Protein AF-A0A1G3UA99-F1 (afdb_monomer_lite)

pLDDT: mean 90.36, std 5.77, range [67.25, 96.75]

Structure (mmCIF, N/CA/C/O backbone):
data_AF-A0A1G3UA99-F1
#
_entry.id   AF-A0A1G3UA99-F1
#
loop_
_atom_site.group_PDB
_atom_site.id
_atom_site.type_symbol
_atom_site.label_atom_id
_atom_site.label_alt_id
_atom_site.label_comp_id
_atom_site.label_asym_id
_atom_site.label_entity_id
_atom_site.label_seq_id
_atom_site.pdbx_PDB_ins_code
_atom_site.Cartn_x
_atom_site.Cartn_y
_atom_site.Cartn_z
_atom_site.occupancy
_atom_site.B_iso_or_equiv
_atom_site.auth_seq_id
_atom_site.auth_comp_id
_atom_site.auth_asym_id
_atom_site.auth_atom_id
_atom_site.pdbx_PDB_model_num
ATOM 1 N N . MET A 1 1 ? 16.104 4.750 -9.215 1.00 68.69 1 MET A N 1
ATOM 2 C CA . MET A 1 1 ? 15.525 3.431 -8.853 1.00 68.69 1 MET A CA 1
ATOM 3 C C . MET A 1 1 ? 15.549 3.186 -7.345 1.00 68.69 1 MET A C 1
ATOM 5 O O 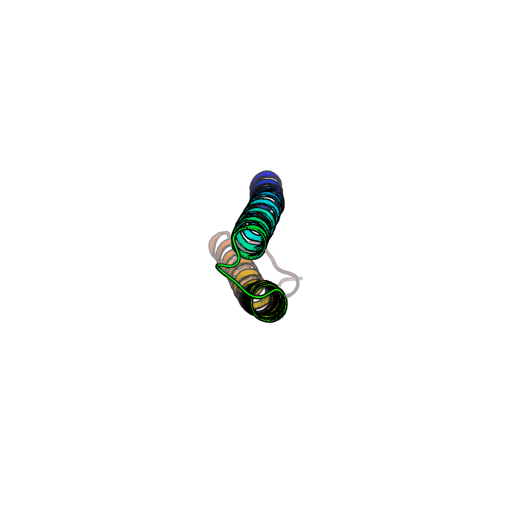. MET A 1 1 ? 14.482 2.977 -6.791 1.00 68.69 1 MET A O 1
ATOM 9 N N . LYS A 1 2 ? 16.706 3.265 -6.663 1.00 76.50 2 LYS A N 1
ATOM 10 C CA . LYS A 1 2 ? 16.792 3.095 -5.195 1.00 76.50 2 LYS A CA 1
ATOM 11 C C . LYS A 1 2 ? 15.866 4.043 -4.423 1.00 76.50 2 LYS A C 1
ATOM 13 O O . LYS A 1 2 ? 15.099 3.582 -3.591 1.00 76.50 2 LYS A O 1
ATOM 18 N N . ASP A 1 3 ? 15.856 5.324 -4.783 1.00 81.62 3 ASP A N 1
ATOM 19 C CA . ASP A 1 3 ? 15.016 6.321 -4.103 1.00 81.62 3 ASP A CA 1
ATOM 20 C C . ASP A 1 3 ? 13.519 6.085 -4.315 1.00 81.62 3 ASP A C 1
ATOM 22 O O . ASP A 1 3 ? 12.735 6.280 -3.398 1.00 81.62 3 ASP A O 1
ATOM 26 N N . LEU A 1 4 ? 13.120 5.594 -5.494 1.00 82.25 4 LEU A N 1
ATOM 27 C CA . LEU A 1 4 ? 11.727 5.241 -5.782 1.00 82.25 4 LEU A CA 1
ATOM 28 C C . LEU A 1 4 ? 11.279 4.025 -4.960 1.00 82.25 4 LEU A C 1
ATOM 30 O O . LEU A 1 4 ? 10.176 4.018 -4.426 1.00 82.25 4 LEU A O 1
ATOM 34 N N . LEU A 1 5 ? 12.150 3.020 -4.817 1.00 82.94 5 LEU A N 1
ATOM 35 C CA . LEU A 1 5 ? 11.888 1.856 -3.968 1.00 82.94 5 LEU A CA 1
ATOM 36 C C . LEU A 1 5 ? 11.799 2.251 -2.487 1.00 82.94 5 LEU A C 1
ATOM 38 O O . LEU A 1 5 ? 10.882 1.814 -1.797 1.00 82.94 5 LEU A O 1
ATOM 42 N N . TYR A 1 6 ? 12.701 3.111 -2.003 1.00 87.44 6 TYR A N 1
ATOM 43 C CA . TYR A 1 6 ? 12.645 3.622 -0.630 1.00 87.44 6 TYR A CA 1
ATOM 44 C C . TYR A 1 6 ? 11.418 4.499 -0.383 1.00 87.44 6 TYR A C 1
ATOM 46 O O . TYR A 1 6 ? 10.772 4.348 0.651 1.00 87.44 6 TYR A O 1
ATOM 54 N N . ALA A 1 7 ? 11.056 5.364 -1.331 1.00 89.75 7 ALA A N 1
ATOM 55 C CA . ALA A 1 7 ? 9.837 6.160 -1.257 1.00 89.75 7 ALA A CA 1
ATOM 56 C C . ALA A 1 7 ? 8.582 5.273 -1.252 1.00 89.75 7 ALA A C 1
ATOM 58 O O . ALA A 1 7 ? 7.670 5.524 -0.469 1.00 89.75 7 ALA A O 1
ATOM 59 N N . GLY A 1 8 ? 8.555 4.209 -2.063 1.00 86.44 8 GLY A N 1
ATOM 60 C CA . GLY A 1 8 ? 7.464 3.234 -2.084 1.00 86.44 8 GLY A CA 1
ATOM 61 C C . GLY A 1 8 ? 7.311 2.498 -0.752 1.00 86.44 8 GLY A C 1
ATOM 62 O O . GLY A 1 8 ? 6.232 2.506 -0.164 1.00 86.44 8 GLY A O 1
ATOM 63 N N . LEU A 1 9 ? 8.404 1.928 -0.232 1.00 87.12 9 LEU A N 1
ATOM 64 C CA . LEU A 1 9 ? 8.400 1.215 1.052 1.00 87.12 9 LEU A CA 1
ATOM 65 C C . LEU A 1 9 ? 8.061 2.143 2.225 1.00 87.12 9 LEU A C 1
ATOM 67 O O . LEU A 1 9 ? 7.222 1.803 3.057 1.00 87.12 9 LEU A O 1
ATOM 71 N N . GLY A 1 10 ? 8.677 3.326 2.279 1.00 90.75 10 GLY A N 1
ATOM 72 C CA . GLY A 1 10 ? 8.421 4.316 3.324 1.00 90.75 10 GLY A CA 1
ATOM 73 C C . GLY A 1 10 ? 6.989 4.851 3.278 1.00 90.75 10 GLY A C 1
ATOM 74 O O . GLY A 1 10 ? 6.323 4.921 4.308 1.00 90.75 10 GLY A O 1
ATOM 75 N N . GLY A 1 11 ? 6.483 5.164 2.083 1.00 91.38 11 GLY A N 1
ATOM 76 C CA . GLY A 1 11 ? 5.107 5.618 1.882 1.00 91.38 11 GLY A CA 1
ATOM 77 C C . GLY A 1 11 ? 4.074 4.566 2.286 1.00 91.38 11 GLY A C 1
ATOM 78 O O . GLY A 1 11 ? 3.096 4.898 2.955 1.00 91.38 11 GLY A O 1
ATOM 79 N N . MET A 1 12 ? 4.314 3.294 1.951 1.00 89.75 12 MET A N 1
ATOM 80 C CA . MET A 1 12 ? 3.441 2.186 2.347 1.00 89.75 12 MET A CA 1
ATOM 81 C C . MET A 1 12 ? 3.418 1.981 3.868 1.00 89.75 12 MET A C 1
ATOM 83 O O . MET A 1 12 ? 2.347 1.773 4.436 1.00 89.75 12 MET A O 1
ATOM 87 N N . LEU A 1 13 ? 4.572 2.092 4.534 1.00 91.12 13 LEU A N 1
ATOM 88 C CA . LEU A 1 13 ? 4.677 2.038 5.997 1.00 91.12 13 LEU A CA 1
ATOM 89 C C . LEU A 1 13 ? 3.861 3.150 6.666 1.00 91.12 13 LEU A C 1
ATOM 91 O O . LEU A 1 13 ? 3.008 2.861 7.503 1.00 91.12 13 LEU A O 1
ATOM 95 N N . VAL A 1 14 ? 4.046 4.400 6.234 1.00 95.00 14 VAL A N 1
ATOM 96 C CA . VAL A 1 14 ? 3.300 5.554 6.769 1.00 95.00 14 VAL A CA 1
ATOM 97 C C . VAL A 1 14 ? 1.795 5.412 6.528 1.00 95.00 14 VAL A C 1
ATOM 99 O O . VAL A 1 14 ? 0.986 5.761 7.391 1.00 95.00 14 VAL A O 1
ATOM 102 N N . LEU A 1 15 ? 1.397 4.905 5.358 1.00 93.25 15 LEU A N 1
ATOM 103 C CA . LEU A 1 15 ? -0.007 4.651 5.051 1.00 93.25 15 LEU A CA 1
ATOM 104 C C . LEU A 1 15 ? -0.594 3.596 5.994 1.00 93.25 15 LEU A C 1
ATOM 106 O O . LEU A 1 15 ? -1.660 3.828 6.563 1.00 93.25 15 LEU A O 1
ATOM 110 N N . LYS A 1 16 ? 0.108 2.474 6.193 1.00 91.56 16 LYS A N 1
ATOM 111 C CA . LYS A 1 16 ? -0.314 1.403 7.102 1.00 91.56 16 LYS A CA 1
ATOM 112 C C . LYS A 1 16 ? -0.539 1.935 8.518 1.00 91.56 16 LYS A C 1
ATOM 114 O O . LYS A 1 16 ? -1.617 1.734 9.069 1.00 91.56 16 LYS A O 1
ATOM 119 N N . GLU A 1 17 ? 0.428 2.675 9.060 1.00 93.44 17 GLU A N 1
ATOM 120 C CA . GLU A 1 17 ? 0.328 3.278 10.395 1.00 93.44 17 GLU A CA 1
ATOM 121 C C . GLU A 1 17 ? -0.885 4.213 10.519 1.00 93.44 17 GLU A C 1
ATOM 123 O O . GLU A 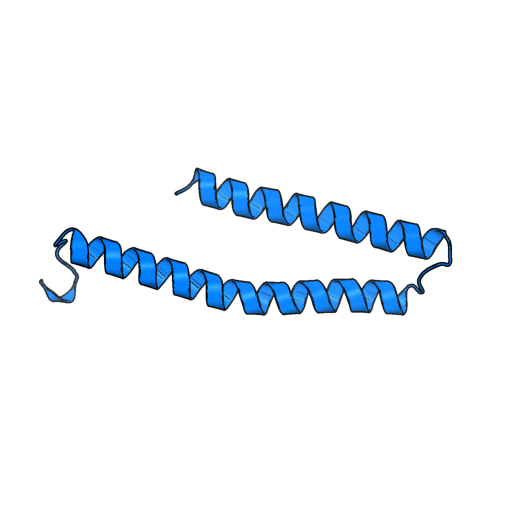1 17 ? -1.624 4.155 11.503 1.00 93.44 17 GLU A O 1
ATOM 128 N N . LYS A 1 18 ? -1.135 5.059 9.509 1.00 96.12 18 LYS A N 1
ATOM 129 C CA . LYS A 1 18 ? -2.289 5.974 9.499 1.00 96.12 18 LYS A CA 1
ATOM 130 C C . LYS A 1 18 ? -3.624 5.236 9.462 1.00 96.12 18 LYS A C 1
ATOM 132 O O . LYS A 1 18 ? -4.553 5.647 10.156 1.00 96.12 18 LYS A O 1
ATOM 137 N N . VAL A 1 19 ? -3.733 4.185 8.651 1.00 95.38 19 VAL A N 1
ATOM 138 C CA . VAL A 1 19 ? -4.967 3.399 8.540 1.00 95.38 19 VAL A CA 1
ATOM 139 C C . VAL A 1 19 ? -5.247 2.664 9.849 1.00 95.38 19 VAL A C 1
ATOM 141 O O . VAL A 1 19 ? -6.353 2.778 10.373 1.00 95.38 19 VAL A O 1
ATOM 144 N N . GLU A 1 20 ? -4.252 1.976 10.417 1.00 94.12 20 GLU A N 1
ATOM 145 C CA . GLU A 1 20 ? -4.394 1.277 11.704 1.00 94.12 20 GLU A CA 1
ATOM 146 C C . GLU A 1 20 ? -4.796 2.244 12.830 1.00 94.12 20 GLU A C 1
ATOM 148 O O . GLU A 1 20 ? -5.696 1.945 13.620 1.00 94.12 20 GLU A O 1
ATOM 153 N N . ALA A 1 21 ? -4.195 3.438 12.874 1.00 96.62 21 ALA A N 1
ATOM 154 C CA . ALA A 1 21 ? -4.531 4.458 13.863 1.00 96.62 21 ALA A CA 1
ATOM 155 C C . ALA A 1 21 ? -5.977 4.968 13.730 1.00 96.62 21 ALA A C 1
ATOM 157 O O . ALA A 1 21 ? -6.668 5.129 14.740 1.00 96.62 21 ALA A O 1
ATOM 158 N N . GLU A 1 22 ? -6.457 5.223 12.509 1.00 96.25 22 GLU A N 1
ATOM 159 C CA . GLU A 1 22 ? -7.818 5.731 12.308 1.00 96.25 22 GLU A CA 1
ATOM 160 C C . GLU A 1 22 ? -8.870 4.641 12.569 1.00 96.25 22 GLU A C 1
ATOM 162 O O . GLU A 1 22 ? -9.889 4.933 13.193 1.00 96.25 22 GLU A O 1
ATOM 167 N N . VAL A 1 23 ? -8.601 3.382 12.197 1.00 96.12 23 VAL A N 1
ATOM 168 C CA . VAL A 1 23 ? -9.455 2.227 12.542 1.00 96.12 23 VAL A CA 1
ATOM 169 C C . VAL A 1 23 ? -9.584 2.096 14.057 1.00 96.12 23 VAL A C 1
ATOM 171 O O . VAL A 1 23 ? -10.698 2.119 14.581 1.00 96.12 23 VAL A O 1
ATOM 174 N N . LYS A 1 24 ? -8.461 2.093 14.782 1.00 95.31 24 LYS A N 1
ATOM 175 C CA . LYS A 1 24 ? -8.457 2.021 16.249 1.00 95.31 24 LYS A CA 1
ATOM 176 C C . LYS A 1 24 ? -9.242 3.168 16.893 1.00 95.31 24 LYS A C 1
ATOM 178 O O . LYS A 1 24 ? -10.010 2.966 17.828 1.00 95.31 24 LYS A O 1
ATOM 183 N N . LYS A 1 25 ? -9.106 4.384 16.370 1.00 96.75 25 LYS A N 1
ATOM 184 C CA . LYS A 1 25 ? -9.851 5.559 16.846 1.00 96.75 25 LYS A CA 1
ATOM 185 C C . LYS A 1 25 ? -11.358 5.445 16.590 1.00 96.75 25 LYS A C 1
ATOM 187 O O . LYS A 1 25 ? -12.147 6.014 17.346 1.00 96.75 25 LYS A O 1
ATOM 192 N N . LEU A 1 26 ? -11.781 4.763 15.526 1.00 96.19 26 LEU A N 1
ATOM 193 C CA . LEU A 1 26 ? -13.195 4.473 15.274 1.00 96.19 26 LEU A CA 1
ATOM 194 C C . LEU A 1 26 ? -13.727 3.398 16.228 1.00 96.19 26 LEU A C 1
ATOM 196 O O . LEU A 1 26 ? -14.848 3.551 16.718 1.00 96.19 26 LEU A O 1
ATOM 200 N N . GLU A 1 27 ? -12.916 2.389 16.552 1.00 94.62 27 GLU A N 1
ATOM 201 C CA . GLU A 1 27 ? -13.235 1.382 17.573 1.00 94.62 27 GLU A CA 1
ATOM 202 C C . GLU A 1 27 ? -13.395 2.006 18.963 1.00 94.62 27 GLU A C 1
ATOM 204 O O . GLU A 1 27 ? -14.402 1.786 19.633 1.00 94.62 27 GLU A O 1
ATOM 209 N N . GLU A 1 28 ? -12.451 2.854 19.382 1.00 95.19 28 GLU A N 1
ATOM 210 C CA . GLU A 1 28 ? -12.498 3.556 20.674 1.00 95.19 28 GLU A CA 1
ATOM 211 C C . GLU A 1 28 ? -13.726 4.466 20.802 1.00 95.19 28 GLU A C 1
ATOM 213 O O . GLU A 1 28 ? -14.275 4.642 21.888 1.00 95.19 28 GLU A O 1
ATOM 218 N N . LYS A 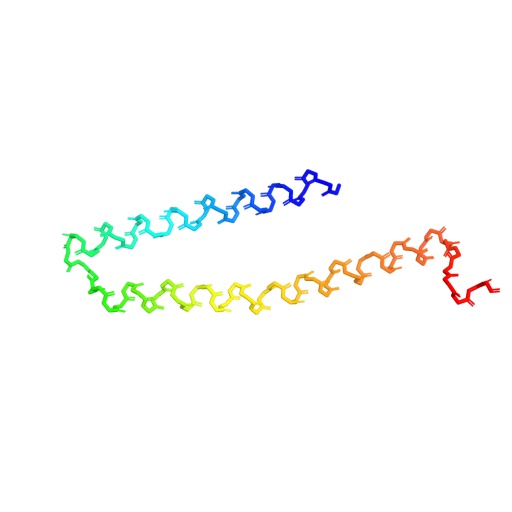1 29 ? -14.196 5.026 19.682 1.00 96.31 29 LYS A N 1
ATOM 219 C CA . LYS A 1 29 ? -15.420 5.837 19.626 1.00 96.31 29 LYS A CA 1
ATOM 220 C C . LYS A 1 29 ? -16.700 5.001 19.545 1.00 96.31 29 LYS A C 1
ATOM 222 O O . LYS A 1 29 ? -17.777 5.588 19.437 1.00 96.31 29 LYS A O 1
ATOM 227 N N . GLY A 1 30 ? -16.598 3.671 19.533 1.00 94.31 30 GLY A N 1
ATOM 228 C CA . GLY A 1 30 ? -17.727 2.756 19.360 1.00 94.31 30 GLY A CA 1
ATOM 229 C C . GLY A 1 30 ? -18.404 2.860 17.990 1.00 94.31 30 GLY A C 1
ATOM 230 O O . GLY A 1 30 ? -19.541 2.426 17.837 1.00 94.31 30 GLY A O 1
ATOM 231 N N . LYS A 1 31 ? -17.738 3.472 17.001 1.00 94.44 31 LYS A N 1
ATOM 232 C CA . LYS A 1 31 ? -18.257 3.637 15.631 1.00 94.44 31 LYS A CA 1
ATOM 233 C C . LYS A 1 31 ? -17.954 2.441 14.735 1.00 94.44 31 LYS A C 1
ATOM 235 O O . LYS A 1 31 ? -18.508 2.353 13.645 1.00 94.44 31 LYS A O 1
ATOM 240 N N . LEU A 1 32 ? -17.058 1.569 15.181 1.00 95.06 32 LEU A N 1
ATOM 241 C CA . LEU A 1 32 ? -16.632 0.362 14.494 1.00 95.06 32 LEU A CA 1
ATOM 242 C C . LEU A 1 32 ? -16.446 -0.738 15.540 1.00 95.06 32 LEU A C 1
ATOM 244 O O . LEU A 1 32 ? -15.960 -0.464 16.639 1.00 95.06 32 LEU A O 1
ATOM 248 N N . SER A 1 33 ? -16.853 -1.966 15.229 1.00 95.94 33 SER A N 1
ATOM 249 C CA . SER A 1 33 ? -16.525 -3.103 16.087 1.00 95.94 33 SER A CA 1
ATOM 250 C C . SER A 1 33 ? -15.067 -3.518 15.863 1.00 95.94 33 SER A C 1
ATOM 252 O O . SER A 1 33 ? -14.525 -3.314 14.778 1.00 95.94 33 SER A O 1
ATOM 254 N N . ARG A 1 34 ? -14.430 -4.136 16.866 1.00 93.25 34 ARG A N 1
ATOM 255 C CA . ARG A 1 34 ? -13.076 -4.698 16.694 1.00 93.25 34 ARG A CA 1
ATOM 256 C C . ARG A 1 34 ? -13.011 -5.718 15.560 1.00 93.25 34 ARG A C 1
ATOM 258 O O . ARG A 1 34 ? -12.052 -5.733 14.804 1.00 93.25 34 ARG A O 1
ATOM 265 N N . GLU A 1 35 ? -14.042 -6.551 15.426 1.00 95.69 35 GLU A N 1
ATOM 266 C CA . GLU A 1 35 ? -14.080 -7.581 14.387 1.00 95.69 35 GLU A CA 1
ATOM 267 C C . GLU A 1 35 ? -14.135 -6.965 12.981 1.00 95.69 35 GLU A C 1
ATOM 269 O O . GLU A 1 35 ? -13.437 -7.417 12.073 1.00 95.69 35 GLU A O 1
ATOM 274 N N . ASP A 1 36 ? -14.925 -5.903 12.804 1.00 94.81 36 ASP A N 1
ATOM 275 C CA . ASP A 1 36 ? -15.019 -5.195 11.525 1.00 94.81 36 ASP A CA 1
ATOM 276 C C . ASP A 1 36 ? -13.732 -4.421 11.212 1.00 94.81 36 ASP A C 1
ATOM 278 O O . ASP A 1 36 ? -13.301 -4.389 10.059 1.00 94.81 36 ASP A O 1
ATOM 282 N N . GLY A 1 37 ? -13.088 -3.834 12.228 1.00 94.56 37 GLY A N 1
ATOM 283 C CA . GLY A 1 37 ? -11.783 -3.185 12.096 1.00 94.56 37 GLY A CA 1
ATOM 284 C C . GLY A 1 37 ? -10.691 -4.156 11.651 1.00 94.56 37 GLY A C 1
ATOM 285 O O . GLY A 1 37 ? -9.994 -3.896 10.667 1.00 94.56 37 GLY A O 1
ATOM 286 N N . GLU A 1 38 ? -10.591 -5.314 12.302 1.00 94.19 38 GLU A N 1
ATOM 287 C CA . GLU A 1 38 ? -9.649 -6.372 11.926 1.00 94.19 38 GLU A CA 1
ATOM 288 C C . GLU A 1 38 ? -9.913 -6.907 10.511 1.00 94.19 38 GLU A C 1
ATOM 290 O O . GLU A 1 38 ? -8.970 -7.066 9.727 1.00 94.19 38 GLU A O 1
ATOM 295 N N . LYS A 1 39 ? -11.183 -7.133 10.144 1.00 96.31 39 LYS A N 1
ATOM 296 C CA . LYS A 1 39 ? -11.561 -7.531 8.777 1.00 96.31 39 LYS A CA 1
ATOM 297 C C . LYS A 1 39 ? -11.155 -6.482 7.750 1.00 96.31 39 LYS A C 1
ATOM 299 O O . LYS A 1 39 ? -10.550 -6.841 6.744 1.00 96.31 39 LYS A O 1
ATOM 304 N N . PHE A 1 40 ? -11.421 -5.206 8.016 1.00 94.75 40 PHE A N 1
ATOM 305 C CA . PHE A 1 40 ? -11.068 -4.118 7.107 1.00 94.75 40 PHE A CA 1
ATOM 306 C C . PHE A 1 40 ? -9.555 -4.038 6.859 1.00 94.75 40 PHE A C 1
ATOM 308 O O . PHE A 1 40 ? -9.117 -3.959 5.710 1.00 94.75 40 PHE A O 1
ATOM 315 N N . ILE A 1 41 ? -8.741 -4.117 7.919 1.00 93.62 41 ILE A N 1
ATOM 316 C CA . ILE A 1 41 ? -7.276 -4.133 7.790 1.00 93.62 41 ILE A CA 1
ATOM 317 C C . ILE A 1 41 ? -6.810 -5.350 6.989 1.00 93.62 41 ILE A C 1
ATOM 319 O O . ILE A 1 41 ? -5.941 -5.223 6.124 1.00 93.62 41 ILE A O 1
ATOM 323 N N . LYS A 1 42 ? -7.391 -6.523 7.250 1.00 94.69 42 LYS A N 1
ATOM 324 C CA . LYS A 1 42 ? -7.038 -7.756 6.547 1.00 94.69 42 LYS A CA 1
ATOM 325 C C . LYS A 1 42 ? -7.376 -7.685 5.057 1.00 94.69 42 LYS A C 1
ATOM 327 O O . LYS A 1 42 ? -6.517 -7.983 4.233 1.00 94.69 42 LYS A O 1
ATOM 332 N N . GLU A 1 43 ? -8.574 -7.225 4.704 1.00 94.81 43 GLU A N 1
ATOM 333 C CA . GLU A 1 43 ? -8.972 -7.028 3.305 1.00 94.81 43 GLU A CA 1
ATOM 334 C C . GLU A 1 43 ? -8.060 -6.032 2.583 1.00 94.81 43 GLU A C 1
ATOM 336 O O . GLU A 1 43 ? -7.699 -6.246 1.425 1.00 94.81 43 GLU A O 1
ATOM 341 N N . LEU A 1 44 ? -7.652 -4.956 3.262 1.00 93.25 44 LEU A N 1
ATOM 342 C CA . LEU A 1 44 ? -6.722 -3.983 2.697 1.00 93.25 44 LEU A CA 1
ATOM 343 C C . LEU A 1 44 ? -5.342 -4.605 2.435 1.00 93.25 44 LEU A C 1
ATOM 345 O O . LEU A 1 44 ? -4.744 -4.352 1.389 1.00 93.25 44 LEU A O 1
ATOM 349 N N . GLN A 1 45 ? -4.843 -5.434 3.356 1.00 91.12 45 GLN A N 1
ATOM 350 C CA . GLN A 1 45 ? -3.583 -6.159 3.178 1.00 91.12 45 GLN A CA 1
ATOM 351 C C . GLN A 1 45 ? -3.657 -7.163 2.028 1.00 91.12 45 GLN A C 1
ATOM 353 O O . GLN A 1 45 ? -2.714 -7.250 1.243 1.00 91.12 45 GLN A O 1
ATOM 358 N N . ASP A 1 46 ? -4.752 -7.911 1.915 1.00 93.62 46 ASP A N 1
ATOM 359 C CA . ASP A 1 46 ? -4.906 -8.919 0.867 1.00 93.62 46 ASP A CA 1
ATOM 360 C C . ASP A 1 46 ? -5.015 -8.268 -0.521 1.00 93.62 46 ASP A C 1
ATOM 362 O O . ASP A 1 46 ? -4.280 -8.663 -1.427 1.00 93.62 46 ASP A O 1
ATOM 366 N N . LYS A 1 47 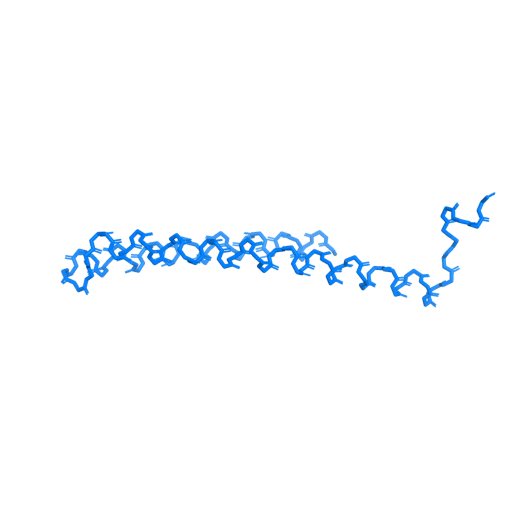? -5.774 -7.171 -0.658 1.00 91.19 47 LYS A N 1
ATOM 367 C CA . LYS A 1 47 ? -5.765 -6.345 -1.883 1.00 91.19 47 LYS A CA 1
ATOM 368 C C . LYS A 1 47 ? -4.380 -5.780 -2.200 1.00 91.19 47 LYS A C 1
ATOM 370 O O . LYS A 1 47 ? -3.987 -5.713 -3.361 1.00 91.19 47 LYS A O 1
ATOM 375 N N . GLY A 1 48 ? -3.630 -5.378 -1.173 1.00 89.44 48 GLY A N 1
ATOM 376 C CA . GLY A 1 48 ? -2.254 -4.908 -1.330 1.00 89.44 48 GLY A CA 1
ATOM 377 C C . GLY A 1 48 ? -1.331 -5.973 -1.929 1.00 89.44 48 GLY A C 1
ATOM 378 O O . GLY A 1 48 ? -0.560 -5.661 -2.833 1.00 89.44 48 GLY A O 1
ATOM 379 N N . LYS A 1 49 ? -1.442 -7.230 -1.480 1.00 89.31 49 LYS A N 1
ATOM 380 C CA . LYS A 1 49 ? -0.660 -8.360 -2.019 1.00 89.31 49 LYS A CA 1
ATOM 381 C C . LYS A 1 49 ? -1.017 -8.674 -3.471 1.00 89.31 49 LYS A C 1
ATOM 383 O O . LYS A 1 49 ? -0.125 -8.958 -4.264 1.00 89.31 49 LYS A O 1
ATOM 388 N N . GLU A 1 50 ? -2.300 -8.617 -3.827 1.00 90.94 50 GLU A N 1
ATOM 389 C CA . GLU A 1 50 ? -2.738 -8.798 -5.219 1.00 90.94 50 GLU A CA 1
ATOM 390 C C . GLU A 1 50 ? -2.142 -7.713 -6.129 1.00 90.94 50 GLU A C 1
ATOM 392 O O . GLU A 1 50 ? -1.580 -8.020 -7.182 1.00 90.94 50 GLU A O 1
ATOM 397 N N . GLY A 1 51 ? -2.182 -6.454 -5.680 1.00 88.00 51 GLY A N 1
ATOM 398 C CA . GLY A 1 51 ? -1.579 -5.332 -6.399 1.00 88.00 51 GLY A CA 1
ATOM 399 C C . GLY A 1 51 ? -0.050 -5.411 -6.501 1.00 88.00 51 GLY A C 1
ATOM 400 O O . GLY A 1 51 ? 0.514 -4.965 -7.499 1.00 88.00 51 GLY A O 1
ATOM 401 N N . GLU A 1 52 ? 0.637 -5.997 -5.514 1.00 87.12 52 GLU A N 1
ATOM 402 C CA . GLU A 1 52 ? 2.097 -6.168 -5.530 1.00 87.12 52 GLU A CA 1
ATOM 403 C C . GLU A 1 52 ? 2.565 -7.046 -6.701 1.00 87.12 52 GLU A C 1
ATOM 405 O O . GLU A 1 52 ? 3.525 -6.694 -7.393 1.00 87.12 52 GLU A O 1
ATOM 410 N N . GLU A 1 53 ? 1.886 -8.166 -6.960 1.00 88.88 53 GLU A N 1
ATOM 411 C CA . GLU A 1 53 ? 2.238 -9.060 -8.071 1.00 88.88 53 GLU A CA 1
ATOM 412 C C . GLU A 1 53 ? 2.013 -8.392 -9.436 1.00 88.88 53 GLU A C 1
ATOM 414 O O . GLU A 1 53 ? 2.861 -8.501 -10.330 1.00 88.88 53 GLU A O 1
ATOM 419 N N . GLU A 1 54 ? 0.925 -7.630 -9.591 1.00 90.81 54 GLU A N 1
ATOM 420 C CA . GLU A 1 54 ? 0.674 -6.852 -10.808 1.00 90.81 54 GLU A CA 1
ATOM 421 C C . GLU A 1 54 ? 1.734 -5.760 -11.006 1.00 90.81 54 GLU A C 1
ATOM 423 O O . GLU A 1 54 ? 2.330 -5.650 -12.081 1.00 90.81 54 GLU A O 1
ATOM 428 N N . PHE A 1 55 ? 2.044 -5.003 -9.954 1.00 87.50 55 PHE A N 1
ATOM 429 C CA . PHE A 1 55 ? 3.060 -3.954 -9.984 1.00 87.50 55 PHE A CA 1
ATOM 430 C C . PHE A 1 55 ? 4.446 -4.509 -10.339 1.00 87.50 55 PHE A C 1
ATOM 432 O O . PHE A 1 55 ? 5.175 -3.947 -11.161 1.00 87.50 55 PHE A O 1
ATOM 439 N N . LYS A 1 56 ? 4.807 -5.668 -9.781 1.00 88.62 56 LYS A N 1
ATOM 440 C CA . LYS A 1 56 ? 6.053 -6.372 -10.100 1.00 88.62 56 LYS A CA 1
ATOM 441 C C . LYS A 1 56 ? 6.109 -6.810 -11.560 1.00 88.62 56 LYS A C 1
ATOM 443 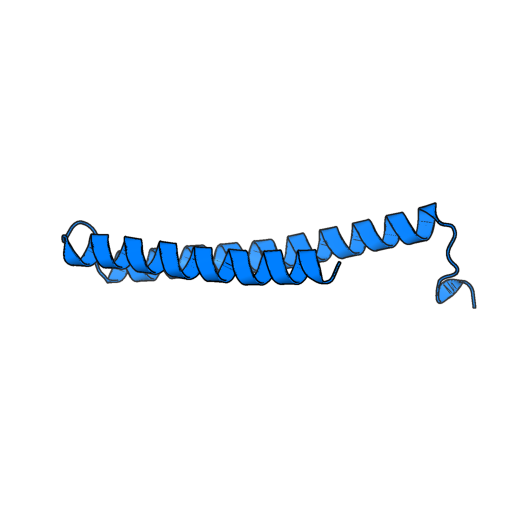O O . LYS A 1 56 ? 7.186 -6.763 -12.161 1.00 88.62 56 LYS A O 1
ATOM 448 N N . LYS A 1 57 ? 4.982 -7.239 -12.137 1.00 93.31 57 LYS A N 1
ATOM 449 C CA . LYS A 1 57 ? 4.886 -7.549 -13.567 1.00 93.31 57 LYS A CA 1
ATOM 450 C C . LYS A 1 57 ? 5.098 -6.290 -14.410 1.00 93.31 57 LYS A C 1
ATOM 452 O O . LYS A 1 57 ? 5.964 -6.307 -15.277 1.00 93.31 57 LYS A O 1
ATOM 457 N N . GLN A 1 58 ? 4.413 -5.194 -14.087 1.00 91.19 58 GLN A N 1
ATOM 458 C CA . GLN A 1 58 ? 4.563 -3.915 -14.790 1.00 91.19 58 GLN A CA 1
ATOM 459 C C . GLN A 1 58 ? 6.009 -3.398 -14.761 1.00 91.19 58 GLN A C 1
ATOM 461 O O . GLN A 1 58 ? 6.532 -2.991 -15.794 1.00 91.19 58 GLN A O 1
ATOM 466 N N . ILE A 1 59 ? 6.699 -3.481 -13.615 1.00 89.88 59 ILE A N 1
ATOM 467 C CA . ILE A 1 59 ? 8.123 -3.114 -13.525 1.00 89.88 59 ILE A CA 1
ATOM 468 C C . ILE A 1 59 ? 8.982 -3.986 -14.444 1.00 89.88 59 ILE A C 1
ATOM 470 O O . ILE A 1 59 ? 9.877 -3.475 -15.114 1.00 89.88 59 ILE A O 1
ATOM 474 N N . LYS A 1 60 ? 8.755 -5.306 -14.460 1.00 90.69 60 LYS A N 1
ATOM 475 C CA . LYS A 1 60 ? 9.520 -6.218 -15.322 1.00 90.69 60 LYS A CA 1
ATOM 476 C C . LYS A 1 60 ? 9.304 -5.912 -16.798 1.00 90.69 60 LYS A C 1
ATOM 478 O O . LYS A 1 60 ? 10.272 -5.952 -17.550 1.00 90.69 60 LYS A O 1
ATOM 483 N N . ASP A 1 61 ? 8.067 -5.638 -17.189 1.00 94.31 61 ASP A N 1
ATOM 484 C CA . ASP A 1 61 ? 7.719 -5.340 -18.575 1.00 94.31 61 ASP A CA 1
ATOM 485 C C . ASP A 1 61 ? 8.332 -3.996 -19.000 1.00 94.31 61 ASP A C 1
ATOM 487 O O . ASP A 1 61 ? 9.046 -3.959 -19.997 1.00 94.31 61 ASP A O 1
ATOM 491 N N . ALA A 1 62 ? 8.236 -2.954 -18.167 1.00 90.44 62 ALA A N 1
ATOM 492 C CA . ALA A 1 62 ? 8.896 -1.668 -18.417 1.00 90.44 62 ALA A CA 1
ATOM 493 C C . ALA A 1 62 ? 10.429 -1.786 -18.528 1.00 90.44 62 ALA A C 1
ATOM 495 O O . ALA A 1 62 ? 11.060 -1.103 -19.332 1.00 90.44 62 ALA A O 1
ATOM 496 N N . LEU A 1 63 ? 11.057 -2.658 -17.728 1.00 90.31 63 LEU A N 1
ATOM 497 C CA . LEU A 1 63 ? 12.496 -2.918 -17.834 1.00 90.31 63 LEU A CA 1
ATOM 498 C C . LEU A 1 63 ? 12.862 -3.642 -19.132 1.00 90.31 63 LEU A C 1
ATOM 500 O O . LEU A 1 63 ? 13.910 -3.343 -19.698 1.00 90.31 63 LEU A O 1
ATOM 504 N N . LYS A 1 64 ? 12.037 -4.590 -19.589 1.00 89.88 64 LYS A N 1
ATOM 505 C CA . LYS A 1 64 ? 12.248 -5.267 -20.877 1.00 89.88 64 LYS A CA 1
ATOM 506 C C . LYS A 1 64 ? 12.112 -4.294 -22.039 1.00 89.88 64 LYS A C 1
ATOM 508 O O . LYS A 1 64 ? 13.017 -4.241 -22.858 1.00 89.88 64 LYS A O 1
ATOM 513 N N . GLU A 1 65 ? 11.051 -3.490 -22.054 1.00 91.75 65 GLU A N 1
ATOM 514 C CA . GLU A 1 65 ? 10.847 -2.463 -23.082 1.00 91.75 65 GLU A CA 1
ATOM 515 C C . GLU A 1 65 ? 12.041 -1.507 -23.145 1.00 91.75 65 GLU A C 1
ATOM 517 O O . GLU A 1 65 ? 12.594 -1.285 -24.216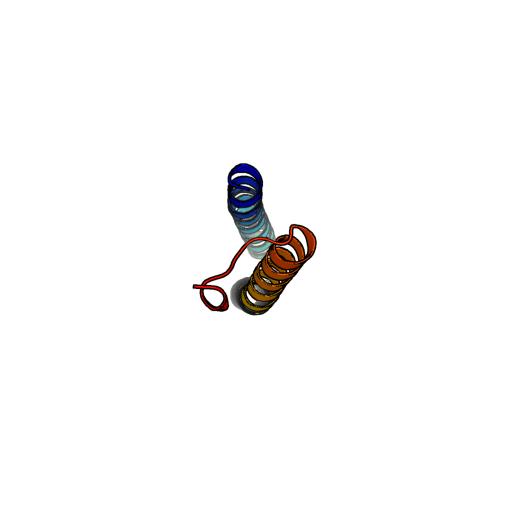 1.00 91.75 65 GLU A O 1
ATOM 522 N N . ALA A 1 66 ? 12.528 -1.031 -21.996 1.00 91.00 66 ALA A N 1
ATOM 523 C CA . ALA A 1 66 ? 13.710 -0.175 -21.956 1.00 91.00 66 ALA A CA 1
ATOM 524 C C . ALA A 1 66 ? 14.983 -0.869 -22.483 1.00 91.00 66 ALA A C 1
ATOM 526 O O . ALA A 1 66 ? 15.810 -0.225 -23.123 1.00 91.00 66 ALA A O 1
ATOM 527 N N . ILE A 1 67 ? 15.174 -2.164 -22.205 1.00 90.38 67 ILE A N 1
ATOM 528 C CA . ILE A 1 67 ? 16.306 -2.954 -22.725 1.00 90.38 67 ILE A CA 1
ATOM 529 C C . ILE A 1 67 ? 16.227 -3.068 -24.253 1.00 90.38 67 ILE A C 1
ATOM 531 O O . ILE A 1 67 ? 17.240 -2.846 -24.921 1.00 90.38 67 ILE A O 1
ATOM 535 N N . ASP A 1 68 ? 15.037 -3.362 -24.781 1.00 88.69 68 ASP A N 1
ATOM 536 C CA . ASP A 1 68 ? 14.781 -3.520 -26.214 1.00 88.69 68 ASP A CA 1
ATOM 537 C C . ASP A 1 68 ? 14.954 -2.187 -26.963 1.00 88.69 68 ASP A C 1
ATOM 539 O O . ASP A 1 68 ? 15.642 -2.133 -27.984 1.00 88.69 68 ASP A O 1
ATOM 543 N N . GLU A 1 69 ? 14.409 -1.087 -26.429 1.00 91.12 69 GLU A N 1
ATOM 544 C CA . GLU A 1 69 ? 14.536 0.259 -27.009 1.00 91.12 69 GLU A CA 1
ATOM 545 C C . GLU A 1 69 ? 15.987 0.756 -27.048 1.00 91.12 69 GLU A C 1
ATOM 547 O O . GLU A 1 69 ? 16.392 1.450 -27.983 1.00 91.12 69 GLU A O 1
ATOM 552 N N . LEU A 1 70 ? 16.784 0.400 -26.039 1.00 90.25 70 LEU A N 1
ATOM 553 C CA . LEU A 1 70 ? 18.192 0.784 -25.945 1.00 90.25 70 LEU A CA 1
ATOM 554 C C . LEU A 1 70 ? 19.128 -0.169 -26.708 1.00 90.25 70 LEU A C 1
ATOM 556 O O . LEU A 1 70 ? 20.334 0.085 -26.755 1.00 90.25 70 LEU A O 1
ATOM 560 N N . GLY A 1 71 ? 18.600 -1.248 -27.299 1.00 85.50 71 GLY A N 1
ATOM 561 C CA . GLY A 1 71 ? 19.374 -2.233 -28.058 1.00 85.50 71 GLY A CA 1
ATOM 562 C C . GLY A 1 71 ? 20.428 -2.958 -27.217 1.00 85.50 71 GLY A C 1
ATOM 563 O O . GLY A 1 71 ? 21.506 -3.286 -27.718 1.00 85.50 71 GLY A O 1
ATOM 564 N N . LEU A 1 72 ? 20.167 -3.150 -25.921 1.00 86.88 72 LEU A N 1
ATOM 565 C CA . LEU A 1 72 ? 21.117 -3.789 -25.015 1.00 86.88 72 LEU A CA 1
ATOM 566 C C . LEU A 1 72 ? 21.146 -5.303 -25.258 1.00 86.88 72 LEU A C 1
ATOM 568 O O . LEU A 1 72 ? 20.109 -5.958 -25.240 1.00 86.88 72 LEU A O 1
ATOM 572 N N . ALA A 1 73 ? 22.346 -5.868 -25.418 1.00 80.31 73 ALA A N 1
ATOM 573 C CA . ALA A 1 73 ? 22.517 -7.309 -25.573 1.00 80.31 73 ALA A CA 1
ATOM 574 C C . ALA A 1 73 ? 22.013 -8.061 -24.331 1.00 80.31 73 ALA A C 1
ATOM 576 O O . ALA A 1 73 ? 22.407 -7.781 -23.191 1.00 80.31 73 ALA A O 1
ATOM 577 N N . THR A 1 74 ? 21.150 -9.040 -24.559 1.00 86.25 74 THR A N 1
ATOM 578 C CA . THR A 1 74 ? 20.589 -9.920 -23.540 1.00 86.25 74 THR A CA 1
ATOM 579 C C . THR A 1 74 ? 21.365 -11.234 -23.470 1.00 86.25 74 THR A C 1
ATOM 581 O O . THR A 1 74 ? 22.254 -11.516 -24.268 1.00 86.25 74 THR A O 1
ATOM 584 N N . LYS A 1 75 ? 21.008 -12.102 -22.515 1.00 82.62 75 LYS A N 1
ATOM 585 C CA . LYS A 1 75 ? 21.577 -13.459 -22.452 1.00 82.62 75 LYS A CA 1
ATOM 586 C C . LYS A 1 75 ? 21.252 -14.323 -23.675 1.00 82.62 75 LYS A C 1
ATOM 588 O O . LYS A 1 75 ? 21.890 -15.354 -23.830 1.00 82.62 75 LYS A O 1
ATOM 593 N N . ALA A 1 76 ? 20.251 -13.956 -24.473 1.00 83.25 76 ALA A N 1
ATOM 594 C CA . ALA A 1 76 ? 19.931 -14.665 -25.706 1.00 83.25 76 ALA A CA 1
ATOM 595 C C . ALA A 1 76 ? 20.886 -14.304 -26.860 1.00 83.25 76 ALA A C 1
ATOM 597 O O . ALA A 1 76 ? 20.922 -15.029 -27.847 1.00 83.25 76 ALA A O 1
ATOM 598 N N . ASP A 1 77 ? 21.654 -13.218 -26.721 1.00 78.38 77 ASP A N 1
ATOM 599 C CA . ASP A 1 77 ? 22.563 -12.687 -27.746 1.00 78.38 77 ASP A CA 1
ATOM 600 C C . ASP A 1 77 ? 24.030 -13.138 -27.560 1.00 78.38 77 ASP A C 1
ATOM 602 O O . ASP A 1 77 ? 24.900 -12.740 -28.337 1.00 78.38 77 ASP A O 1
ATOM 606 N N . LEU A 1 78 ? 24.310 -13.941 -26.522 1.00 67.25 78 LEU A N 1
ATOM 607 C CA . LEU A 1 78 ? 25.620 -14.524 -26.187 1.00 67.25 78 LEU A CA 1
ATOM 608 C C . LEU A 1 78 ? 25.696 -15.994 -26.610 1.00 67.25 78 LEU A C 1
ATOM 610 O O . LEU A 1 78 ? 26.768 -16.387 -27.123 1.00 67.25 78 LEU A O 1
#

Secondary structure (DSSP, 8-state):
-HHHHHHHHHHHHHHHHHHHHHHHHHHHTTSS-HHHHHHHHHHHHHHHHHHHHHHHHHHHHHHHHHHHHTT---TT--

Foldseek 3Di:
DVVVVVCVVVVVVVVLVVLLVVLVVCCVVVNDPPVRSVVVSVVVVVVVVVVVVVVVVVVVVVVVVVCVVVVPDDPVND

Sequence (78 aa):
MKDLLYAGLGGMLVLKEKVEAEVKKLEEKGKLSREDGEKFIKELQDKGKEGEEEFKKQIKDALKEAIDELGLATKADL

Radius of gyration: 19.5 Å; chains: 1; bounding box: 44×21×49 Å